Protein AF-A0AAU7R296-F1 (afdb_monomer_lite)

Radius of gyration: 15.57 Å; chains: 1; bounding box: 30×27×50 Å

Structure (mmCIF, N/CA/C/O backbone):
data_AF-A0AAU7R296-F1
#
_entry.id   AF-A0AAU7R296-F1
#
loop_
_atom_site.group_PDB
_atom_site.id
_atom_site.type_symbol
_atom_site.label_atom_id
_atom_site.label_alt_id
_atom_site.label_comp_id
_atom_site.label_asym_id
_atom_site.label_entity_id
_atom_site.label_seq_id
_atom_site.pdbx_PDB_ins_code
_atom_site.Cartn_x
_atom_site.Cartn_y
_atom_site.Cartn_z
_atom_site.occupancy
_atom_site.B_iso_or_equiv
_atom_site.auth_seq_id
_atom_site.auth_comp_id
_atom_site.auth_asym_id
_atom_site.auth_atom_id
_atom_site.pdbx_PDB_model_num
ATOM 1 N N . MET A 1 1 ? -10.269 -16.713 -31.165 1.00 42.12 1 MET A N 1
ATOM 2 C CA . MET A 1 1 ? -10.405 -15.617 -30.190 1.00 42.12 1 MET A CA 1
ATOM 3 C C . MET A 1 1 ? -9.790 -16.116 -28.907 1.00 42.12 1 MET A C 1
ATOM 5 O O . MET A 1 1 ? -10.439 -16.861 -28.188 1.00 42.12 1 MET A O 1
ATOM 9 N N . THR A 1 2 ? -8.526 -15.797 -28.692 1.00 47.09 2 THR A N 1
ATOM 10 C CA . THR A 1 2 ? -7.851 -16.084 -27.433 1.00 47.09 2 THR A CA 1
ATOM 11 C C . THR A 1 2 ? -7.136 -14.795 -27.115 1.00 47.09 2 THR A C 1
ATOM 13 O O . THR A 1 2 ? -6.295 -14.3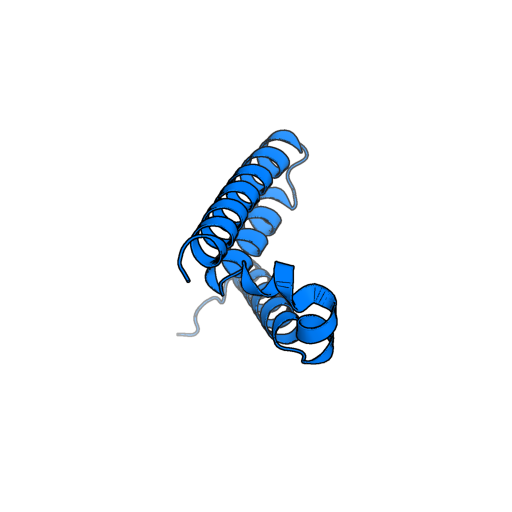71 -27.903 1.00 47.09 2 THR A O 1
ATOM 16 N N . ASP A 1 3 ? -7.612 -14.127 -26.071 1.00 42.09 3 ASP A N 1
ATOM 17 C CA . ASP A 1 3 ? -7.034 -12.893 -25.569 1.00 42.09 3 ASP A CA 1
ATOM 18 C C . ASP A 1 3 ? -5.528 -13.079 -25.389 1.00 42.09 3 ASP A C 1
ATOM 20 O O . ASP A 1 3 ? -5.080 -14.002 -24.704 1.00 42.09 3 ASP A O 1
ATOM 24 N N . ASP A 1 4 ? -4.772 -12.193 -26.033 1.00 43.62 4 ASP A N 1
ATOM 25 C CA . ASP A 1 4 ? -3.397 -11.866 -25.693 1.00 43.62 4 ASP A CA 1
ATOM 26 C C . ASP A 1 4 ? -3.367 -11.479 -24.208 1.00 43.62 4 ASP A C 1
ATOM 28 O O . ASP A 1 4 ? -3.628 -10.336 -23.828 1.00 43.62 4 ASP A O 1
ATOM 32 N N . ALA A 1 5 ? -3.112 -12.457 -23.339 1.00 50.41 5 ALA A N 1
ATOM 33 C CA . ALA A 1 5 ? -2.847 -12.204 -21.936 1.00 50.41 5 ALA A CA 1
ATOM 34 C C . ALA A 1 5 ? -1.528 -11.432 -21.862 1.00 50.41 5 ALA A C 1
ATOM 36 O O . ALA A 1 5 ? -0.462 -12.016 -22.037 1.00 50.41 5 ALA A O 1
ATOM 37 N N . ASP A 1 6 ? -1.614 -10.118 -21.653 1.00 56.12 6 ASP A N 1
ATOM 38 C CA . ASP A 1 6 ? -0.466 -9.247 -21.420 1.00 56.12 6 ASP A CA 1
ATOM 39 C C . ASP A 1 6 ? 0.474 -9.896 -20.376 1.00 56.12 6 ASP A C 1
ATOM 41 O O . ASP A 1 6 ? 0.116 -9.971 -19.190 1.00 56.12 6 ASP A O 1
ATOM 45 N N . PRO A 1 7 ? 1.665 -10.387 -20.779 1.00 59.03 7 PRO A N 1
ATOM 46 C CA . PRO A 1 7 ? 2.571 -11.113 -19.888 1.00 59.03 7 PRO A CA 1
ATOM 47 C C . PRO A 1 7 ? 3.005 -10.257 -18.694 1.00 59.03 7 PRO A C 1
ATOM 49 O O . PRO A 1 7 ? 3.259 -10.771 -17.603 1.00 59.03 7 PRO A O 1
ATOM 52 N N . ALA A 1 8 ? 3.049 -8.934 -18.887 1.00 61.81 8 ALA A N 1
ATOM 53 C CA . ALA A 1 8 ? 3.371 -7.973 -17.844 1.00 61.81 8 ALA A CA 1
ATOM 54 C C . ALA A 1 8 ? 2.244 -7.879 -16.799 1.00 61.81 8 ALA A C 1
ATOM 56 O O . ALA A 1 8 ? 2.504 -7.854 -15.594 1.00 61.81 8 ALA A O 1
ATOM 57 N N . GLY A 1 9 ? 0.983 -7.907 -17.237 1.00 65.00 9 GLY A N 1
ATOM 58 C CA . GLY A 1 9 ? -0.176 -7.961 -16.346 1.00 65.00 9 GLY A CA 1
ATOM 59 C C . GLY A 1 9 ? -0.225 -9.245 -15.512 1.00 65.00 9 GLY A C 1
ATOM 60 O O . GLY A 1 9 ? -0.600 -9.212 -14.338 1.00 65.00 9 GLY A O 1
ATOM 61 N N . GLN A 1 10 ? 0.213 -10.371 -16.080 1.00 77.38 10 GLN A N 1
ATOM 62 C CA . GLN A 1 10 ? 0.199 -11.668 -15.402 1.00 77.38 10 GLN A CA 1
ATOM 63 C C . GLN A 1 10 ? 1.202 -11.739 -14.238 1.00 77.38 10 GLN A C 1
ATOM 65 O O . GLN A 1 10 ? 0.860 -12.248 -13.170 1.00 77.38 10 GLN A O 1
ATOM 70 N N . GLY A 1 11 ? 2.397 -11.156 -14.396 1.00 79.75 11 GLY A N 1
ATOM 71 C CA . GLY A 1 11 ? 3.395 -11.062 -13.321 1.00 79.75 11 GLY A CA 1
ATOM 72 C C . GLY A 1 11 ? 2.920 -10.214 -12.136 1.00 79.75 11 GLY A C 1
ATOM 73 O O . GLY A 1 11 ? 3.023 -10.63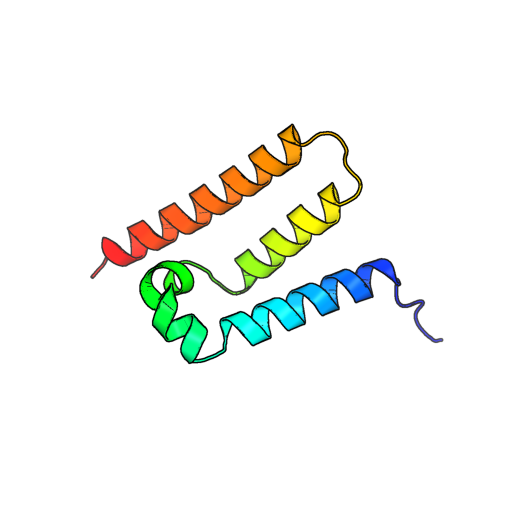7 -10.984 1.00 79.75 11 GLY A O 1
ATOM 74 N N . ARG A 1 12 ? 2.316 -9.053 -12.416 1.00 83.50 12 ARG A N 1
ATOM 75 C CA . ARG A 1 12 ? 1.730 -8.164 -11.399 1.00 83.50 12 ARG A CA 1
ATOM 76 C C . ARG A 1 12 ? 0.605 -8.842 -10.613 1.00 83.50 12 ARG A C 1
ATOM 78 O O . ARG A 1 12 ? 0.575 -8.766 -9.386 1.00 83.50 12 ARG A O 1
ATOM 85 N N . ASN A 1 13 ? -0.295 -9.533 -11.310 1.00 85.75 13 ASN A N 1
ATOM 86 C CA . ASN A 1 13 ? -1.403 -10.252 -10.680 1.00 85.75 13 ASN A CA 1
ATOM 87 C C . ASN A 1 13 ? -0.912 -11.437 -9.835 1.00 85.75 13 ASN A C 1
ATOM 89 O O . ASN A 1 13 ? -1.441 -11.666 -8.749 1.00 85.75 13 ASN A O 1
ATOM 93 N N . GLY A 1 14 ? 0.124 -12.149 -10.291 1.00 86.19 14 GLY A N 1
ATOM 94 C CA . GLY A 1 14 ? 0.766 -13.212 -9.515 1.00 86.19 14 GLY A CA 1
ATOM 95 C C . GLY A 1 14 ? 1.422 -12.692 -8.233 1.00 86.19 14 GLY A C 1
ATOM 96 O O . GLY A 1 14 ? 1.235 -13.276 -7.169 1.00 86.19 14 GLY A O 1
ATOM 97 N N . ALA A 1 15 ? 2.125 -11.557 -8.307 1.00 85.81 15 ALA A N 1
ATOM 98 C CA . ALA A 1 15 ? 2.735 -10.924 -7.137 1.00 85.81 15 ALA A CA 1
ATOM 99 C C . ALA A 1 15 ? 1.687 -10.453 -6.112 1.00 85.81 15 ALA A C 1
ATOM 101 O O . ALA A 1 15 ? 1.873 -10.641 -4.911 1.00 85.81 15 ALA A O 1
ATOM 102 N N . LEU A 1 16 ? 0.564 -9.892 -6.576 1.00 87.94 16 LEU A N 1
ATOM 103 C CA . LEU A 1 16 ? -0.549 -9.523 -5.701 1.00 87.94 16 LEU A CA 1
ATOM 104 C C . LEU A 1 16 ? -1.179 -10.749 -5.030 1.00 87.94 16 LEU A C 1
ATOM 106 O O . LEU A 1 16 ? -1.423 -10.717 -3.827 1.00 87.94 16 LEU A O 1
ATOM 110 N N . ALA A 1 17 ? -1.418 -11.825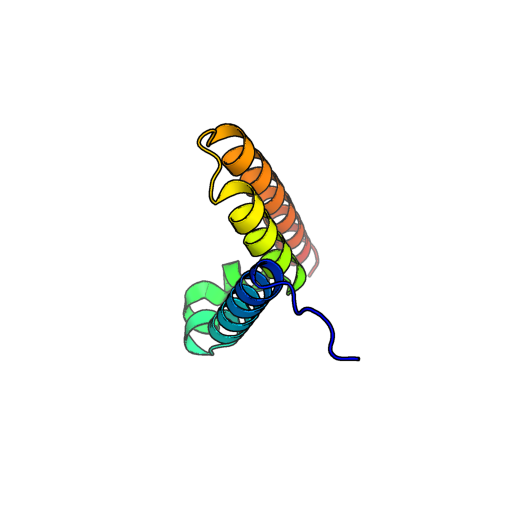 -5.783 1.00 86.62 17 ALA A N 1
ATOM 111 C CA . ALA A 1 17 ? -1.981 -13.057 -5.237 1.00 86.62 17 ALA A CA 1
ATOM 112 C C . ALA A 1 17 ? -1.084 -13.652 -4.140 1.00 86.62 17 ALA A C 1
ATOM 114 O O . ALA A 1 17 ? -1.576 -13.939 -3.052 1.00 86.62 17 ALA A O 1
ATOM 115 N N . ALA A 1 18 ? 0.227 -13.738 -4.387 1.00 87.25 18 ALA A N 1
ATOM 116 C CA . ALA A 1 18 ? 1.193 -14.218 -3.399 1.00 87.25 18 ALA A CA 1
ATOM 117 C C . ALA A 1 18 ? 1.238 -13.327 -2.145 1.00 87.25 18 ALA A C 1
ATOM 119 O O . ALA A 1 18 ? 1.296 -13.829 -1.026 1.00 87.25 18 ALA A O 1
ATOM 120 N N . MET A 1 19 ? 1.173 -12.001 -2.310 1.00 85.50 19 MET A N 1
ATOM 121 C CA . MET A 1 19 ? 1.155 -11.073 -1.176 1.00 85.50 19 MET A CA 1
ATOM 122 C C . MET A 1 19 ? -0.100 -11.254 -0.313 1.00 85.50 19 MET A C 1
ATOM 124 O O . MET A 1 19 ? -0.007 -11.285 0.911 1.00 85.50 19 MET A O 1
ATOM 128 N N . LEU A 1 20 ? -1.270 -11.394 -0.943 1.00 85.69 20 LEU A N 1
ATOM 129 C CA . LEU A 1 20 ? -2.530 -11.617 -0.232 1.00 85.69 20 LEU A CA 1
ATOM 130 C C . LEU A 1 20 ? -2.549 -12.970 0.489 1.00 85.69 20 LEU A C 1
ATOM 132 O O . LEU A 1 20 ? -3.054 -13.039 1.606 1.00 85.69 20 LEU A O 1
ATOM 136 N N . GLU A 1 21 ? -1.977 -14.012 -0.117 1.00 85.50 21 GLU A N 1
ATOM 137 C CA . GLU A 1 21 ? -1.821 -15.330 0.505 1.00 85.50 21 GLU A CA 1
ATOM 138 C C . GLU A 1 21 ? -0.983 -15.229 1.786 1.00 85.50 21 GLU A C 1
ATOM 140 O O . GLU A 1 21 ? -1.489 -15.541 2.863 1.00 85.50 21 GLU A O 1
ATOM 145 N N . VAL A 1 22 ? 0.226 -14.664 1.705 1.00 83.69 22 VAL A N 1
ATOM 146 C CA . VAL A 1 22 ? 1.120 -14.494 2.866 1.00 83.69 22 VAL A CA 1
ATOM 147 C C . VAL A 1 22 ? 0.481 -13.630 3.954 1.00 83.69 22 VAL A C 1
ATOM 149 O O . VAL A 1 22 ? 0.554 -13.950 5.138 1.00 83.69 22 VAL A O 1
ATOM 152 N N . CYS A 1 23 ? -0.183 -12.532 3.587 1.00 78.69 23 CYS A N 1
ATOM 153 C CA . CYS A 1 23 ? -0.852 -11.666 4.561 1.00 78.69 23 CYS A CA 1
ATOM 154 C C . CYS A 1 23 ? -2.093 -12.305 5.204 1.00 78.69 23 CYS A C 1
ATOM 156 O O . CYS A 1 23 ? -2.571 -11.795 6.217 1.00 78.69 23 CYS A O 1
ATOM 158 N N . SER A 1 24 ? -2.603 -13.402 4.642 1.00 80.38 24 SER A N 1
ATOM 159 C CA . SER A 1 24 ? -3.698 -14.184 5.219 1.00 80.38 24 SER A CA 1
ATOM 160 C C . SER A 1 24 ? -3.228 -15.316 6.141 1.00 80.38 24 SER A C 1
ATOM 162 O O . SER A 1 24 ? -4.056 -15.921 6.825 1.00 80.38 24 SER A O 1
ATOM 164 N N . GLU A 1 25 ? -1.920 -15.592 6.201 1.00 83.31 25 GLU A N 1
ATOM 165 C CA . GLU A 1 25 ? -1.355 -16.622 7.074 1.00 83.31 25 GLU A CA 1
ATOM 166 C C . GLU A 1 25 ? -1.495 -16.242 8.555 1.00 83.31 25 GLU A C 1
ATOM 168 O O . GLU A 1 25 ? -1.182 -15.123 8.976 1.00 83.31 25 GLU A O 1
ATOM 173 N N . SER A 1 26 ? -1.938 -17.203 9.371 1.00 73.69 26 SER A N 1
ATOM 174 C CA . SER A 1 26 ? -2.197 -17.013 10.804 1.00 73.69 26 SER A CA 1
ATOM 175 C C . SER A 1 26 ? -0.985 -16.477 11.561 1.00 73.69 26 SER A C 1
ATOM 177 O O . SER A 1 26 ? -1.128 -15.591 12.401 1.00 73.69 26 SER A O 1
ATOM 179 N N . ASP A 1 27 ? 0.202 -16.969 11.220 1.00 79.94 27 ASP A N 1
ATOM 180 C CA . ASP A 1 27 ? 1.446 -16.663 11.922 1.00 79.94 27 ASP A CA 1
ATOM 181 C C . ASP A 1 27 ? 1.917 -15.235 11.600 1.00 79.94 27 ASP A C 1
ATOM 183 O O . ASP A 1 27 ? 2.411 -14.514 12.469 1.00 79.94 27 ASP A O 1
ATOM 187 N N . VAL A 1 28 ? 1.680 -14.777 10.366 1.00 72.62 28 VAL A N 1
ATOM 188 C CA . VAL A 1 28 ? 1.948 -13.399 9.928 1.00 72.62 28 VAL A CA 1
ATOM 189 C C . VAL A 1 28 ? 0.988 -12.431 10.616 1.00 72.62 28 VAL A C 1
ATOM 191 O O . VAL A 1 28 ? 1.414 -11.402 11.147 1.00 72.62 28 VAL A O 1
ATOM 194 N N . ILE A 1 29 ? -0.300 -12.776 10.666 1.00 73.19 29 ILE A N 1
ATOM 195 C CA . ILE A 1 29 ? -1.317 -11.987 11.369 1.00 73.19 29 ILE A CA 1
ATOM 196 C C . ILE A 1 29 ? -1.015 -11.926 12.869 1.00 73.19 29 ILE A C 1
ATOM 198 O O . ILE A 1 29 ? -1.214 -10.885 13.491 1.0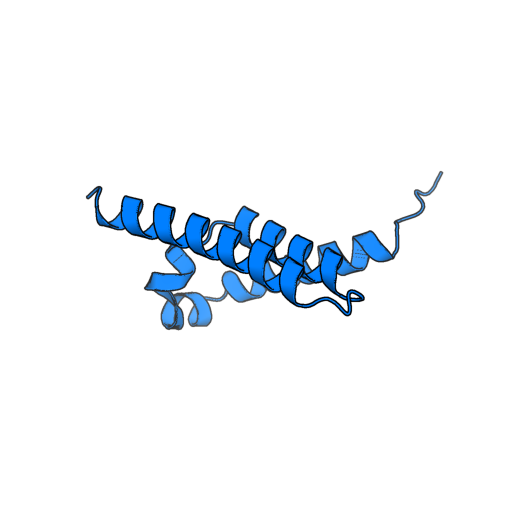0 73.19 29 ILE A O 1
ATOM 202 N N . GLU A 1 30 ? -0.532 -13.007 13.476 1.00 74.38 30 GLU A N 1
ATOM 203 C CA . GLU A 1 30 ? -0.194 -13.030 14.897 1.00 74.38 30 GLU A CA 1
ATOM 204 C C . GLU A 1 30 ? 1.041 -12.175 15.205 1.00 74.38 30 GLU A C 1
ATOM 206 O O . GLU A 1 30 ? 1.008 -11.373 16.141 1.00 74.38 30 GLU A O 1
ATOM 211 N N . HIS A 1 31 ? 2.089 -12.277 14.384 1.00 73.06 31 HIS A N 1
ATOM 212 C CA . HIS A 1 31 ? 3.351 -11.573 14.605 1.00 73.06 31 HIS A CA 1
ATOM 213 C C . HIS A 1 31 ? 3.280 -10.074 14.272 1.00 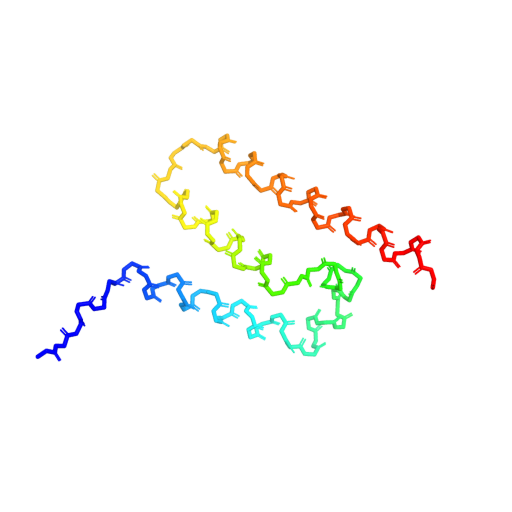73.06 31 HIS A C 1
ATOM 215 O O . HIS A 1 31 ? 3.908 -9.253 14.940 1.00 73.06 31 HIS A O 1
ATOM 221 N N . TYR A 1 32 ? 2.480 -9.695 13.270 1.00 72.31 32 TYR A N 1
ATOM 222 C CA . TYR A 1 32 ? 2.363 -8.315 12.785 1.00 72.31 32 TYR A CA 1
ATOM 223 C C . TYR A 1 32 ? 1.001 -7.677 13.076 1.00 72.31 32 TYR A C 1
ATOM 225 O O . TYR A 1 32 ? 0.686 -6.633 12.504 1.00 72.31 32 TYR A O 1
ATOM 233 N N . ARG A 1 33 ? 0.210 -8.265 13.985 1.00 62.56 33 ARG A N 1
ATOM 234 C CA . ARG A 1 33 ? -1.214 -7.978 14.239 1.00 62.56 33 ARG A CA 1
ATOM 235 C C . ARG A 1 33 ? -1.605 -6.502 14.165 1.00 62.56 33 ARG A C 1
ATOM 237 O O . ARG A 1 33 ? -2.513 -6.154 13.420 1.00 62.56 33 ARG A O 1
ATOM 244 N N . THR A 1 34 ? -0.904 -5.634 14.892 1.00 66.06 34 THR A N 1
ATOM 245 C CA . THR A 1 34 ? -1.206 -4.193 14.964 1.00 66.06 34 THR A CA 1
ATOM 246 C C . THR A 1 34 ? -0.955 -3.461 13.643 1.00 66.06 34 THR A C 1
ATOM 248 O O . THR A 1 34 ? -1.666 -2.520 13.300 1.00 66.06 34 THR A O 1
ATOM 251 N N . ILE A 1 35 ? 0.059 -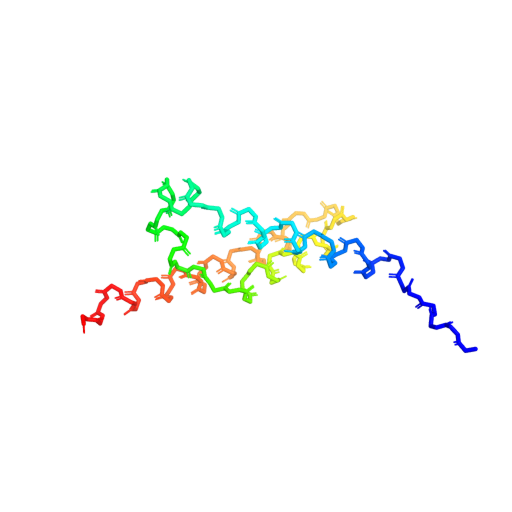3.885 12.888 1.00 66.25 35 ILE A N 1
ATOM 252 C CA . ILE A 1 35 ? 0.442 -3.264 11.616 1.00 66.25 35 ILE A CA 1
ATOM 253 C C . ILE A 1 35 ? -0.427 -3.826 10.491 1.00 66.25 35 ILE A C 1
ATOM 255 O O . ILE A 1 35 ? -0.988 -3.058 9.715 1.00 66.25 35 ILE A O 1
ATOM 259 N N . ALA A 1 36 ? -0.599 -5.150 10.447 1.00 67.12 36 ALA A N 1
ATOM 260 C CA . ALA A 1 36 ? -1.434 -5.836 9.467 1.00 67.12 36 ALA A CA 1
ATOM 261 C C . ALA A 1 36 ? -2.892 -5.357 9.531 1.00 67.12 36 ALA A C 1
ATOM 263 O O . ALA A 1 36 ? -3.502 -5.129 8.494 1.00 67.12 36 ALA A O 1
ATOM 264 N N . SER A 1 37 ? -3.423 -5.076 10.729 1.00 67.19 37 SER A N 1
ATOM 265 C CA . SER A 1 37 ? -4.777 -4.529 10.885 1.00 67.19 37 SER A CA 1
ATOM 266 C C . SER A 1 37 ? -4.975 -3.117 10.323 1.00 67.19 37 SER A C 1
ATOM 268 O O . SER A 1 37 ? -6.108 -2.649 10.272 1.00 67.19 37 SER A O 1
ATOM 270 N N . GLY A 1 38 ? -3.907 -2.401 9.957 1.00 71.00 38 GLY A N 1
ATOM 271 C CA . GLY A 1 38 ? -3.995 -1.085 9.312 1.00 71.00 38 GLY A CA 1
ATOM 272 C C . GLY A 1 38 ? -4.121 -1.151 7.786 1.00 71.00 38 GLY A C 1
ATOM 273 O O . GLY A 1 38 ? -4.541 -0.168 7.165 1.00 71.00 38 GLY A O 1
ATOM 274 N N . PHE A 1 39 ? -3.760 -2.292 7.197 1.00 78.25 39 PHE A N 1
ATOM 275 C CA . PHE A 1 39 ? -3.820 -2.534 5.762 1.00 78.25 39 PHE A CA 1
ATOM 276 C C . PHE A 1 39 ? -5.155 -3.183 5.382 1.00 78.25 39 PHE A C 1
ATOM 278 O O . PHE A 1 39 ? -5.631 -4.113 6.028 1.00 78.25 39 PHE A O 1
ATOM 285 N N . ASP A 1 40 ? -5.732 -2.688 4.298 1.00 83.75 40 ASP A N 1
ATOM 286 C CA . ASP A 1 40 ? -6.856 -3.255 3.575 1.00 83.75 40 ASP A CA 1
ATOM 287 C C . ASP A 1 40 ? -6.330 -3.918 2.278 1.00 83.75 40 ASP A C 1
ATOM 289 O O . ASP A 1 40 ? -5.248 -3.570 1.791 1.00 83.75 40 ASP A O 1
ATOM 293 N N . PRO A 1 41 ? -7.087 -4.843 1.655 1.00 82.25 41 PRO A N 1
ATOM 294 C CA . PRO A 1 41 ? -6.681 -5.518 0.415 1.00 82.25 41 PRO A CA 1
ATOM 295 C C . PRO A 1 41 ? -6.195 -4.581 -0.709 1.00 82.25 41 PRO A C 1
ATOM 297 O O . PRO A 1 41 ? -5.241 -4.896 -1.425 1.00 82.25 41 PRO A O 1
ATOM 300 N N . ASP A 1 42 ? -6.810 -3.403 -0.833 1.00 86.38 42 ASP A N 1
ATOM 301 C CA . ASP A 1 42 ? -6.477 -2.406 -1.858 1.00 86.38 42 ASP A CA 1
ATOM 302 C C . ASP A 1 42 ? -5.113 -1.728 -1.641 1.00 86.38 42 ASP A C 1
ATOM 304 O O . ASP A 1 42 ? -4.495 -1.247 -2.598 1.00 86.38 42 ASP A O 1
ATOM 308 N N . ASP A 1 43 ? -4.583 -1.725 -0.417 1.00 88.25 43 ASP A N 1
ATOM 309 C CA . ASP A 1 43 ? -3.248 -1.183 -0.154 1.00 88.25 43 ASP A CA 1
ATOM 310 C C . ASP A 1 43 ? -2.163 -2.104 -0.694 1.00 88.25 43 ASP A C 1
ATOM 312 O O . ASP A 1 43 ? -1.164 -1.628 -1.230 1.00 88.25 43 ASP A O 1
ATOM 316 N N . TYR A 1 44 ? -2.366 -3.422 -0.603 1.00 86.75 44 TYR A N 1
ATOM 317 C CA . TYR A 1 44 ? -1.448 -4.399 -1.188 1.00 86.75 44 TYR A CA 1
ATOM 318 C C . TYR A 1 44 ? -1.435 -4.281 -2.707 1.00 86.75 44 TYR A C 1
ATOM 320 O O . TYR A 1 44 ? -0.369 -4.308 -3.320 1.00 86.75 44 TYR A O 1
ATOM 328 N N . ARG A 1 45 ? -2.602 -4.052 -3.319 1.00 89.19 45 ARG A N 1
ATOM 329 C CA . ARG A 1 45 ? -2.685 -3.725 -4.744 1.00 89.19 45 ARG A CA 1
ATOM 330 C C . ARG A 1 45 ? -1.899 -2.456 -5.062 1.00 89.19 45 ARG A C 1
ATOM 332 O O . ARG A 1 45 ? -1.047 -2.478 -5.941 1.00 89.19 45 ARG A O 1
ATOM 339 N N . THR A 1 46 ? -2.121 -1.381 -4.313 1.00 89.00 46 THR A N 1
ATOM 340 C CA . THR A 1 46 ? -1.410 -0.108 -4.510 1.00 89.00 46 THR A CA 1
ATOM 341 C C . THR A 1 46 ? 0.105 -0.271 -4.350 1.00 89.00 46 THR A C 1
ATOM 343 O O . THR A 1 46 ? 0.872 0.267 -5.145 1.00 89.00 46 THR A O 1
ATOM 346 N N . LEU A 1 47 ? 0.555 -1.063 -3.376 1.00 88.50 47 LEU A N 1
ATOM 347 C CA . LEU A 1 47 ? 1.967 -1.368 -3.156 1.00 88.50 47 LEU A CA 1
ATOM 348 C C . LEU A 1 47 ? 2.589 -2.092 -4.356 1.00 88.50 47 LEU A C 1
ATOM 350 O O . LEU A 1 47 ? 3.651 -1.689 -4.834 1.00 88.50 47 LEU A O 1
ATOM 354 N N . ILE A 1 48 ? 1.918 -3.128 -4.863 1.00 89.31 48 ILE A N 1
ATOM 355 C CA . ILE A 1 48 ? 2.353 -3.870 -6.051 1.00 89.31 48 ILE A CA 1
ATOM 356 C C . ILE A 1 48 ? 2.373 -2.957 -7.281 1.00 89.31 48 ILE A C 1
ATOM 358 O O . ILE A 1 48 ? 3.306 -3.020 -8.076 1.00 89.31 48 ILE A O 1
ATOM 362 N N . ASP A 1 49 ? 1.410 -2.049 -7.410 1.00 87.69 49 ASP A N 1
ATOM 363 C CA . ASP A 1 49 ? 1.335 -1.097 -8.519 1.00 87.69 49 ASP A CA 1
ATOM 364 C C . ASP A 1 49 ? 2.481 -0.083 -8.491 1.00 87.69 49 ASP A C 1
ATOM 366 O O . ASP A 1 49 ? 3.052 0.251 -9.530 1.00 87.69 49 ASP A O 1
ATOM 370 N N . VAL A 1 50 ? 2.840 0.411 -7.305 1.00 87.69 50 VAL A N 1
ATOM 371 C CA . VAL A 1 50 ? 3.998 1.291 -7.108 1.00 87.69 50 VAL A CA 1
ATOM 372 C C . VAL A 1 50 ? 5.286 0.535 -7.432 1.00 87.69 50 VAL A C 1
ATOM 374 O O . VAL A 1 50 ? 6.089 1.020 -8.227 1.00 87.69 50 VAL A O 1
ATOM 377 N N . ALA A 1 51 ? 5.465 -0.671 -6.888 1.00 86.75 51 ALA A N 1
ATOM 378 C CA . ALA A 1 51 ? 6.642 -1.491 -7.160 1.00 86.75 51 ALA A CA 1
ATOM 379 C C . ALA A 1 51 ? 6.784 -1.806 -8.658 1.00 86.75 51 ALA A C 1
ATOM 381 O O . ALA A 1 51 ? 7.867 -1.668 -9.217 1.00 86.75 51 ALA A O 1
ATOM 382 N N . TRP A 1 52 ? 5.681 -2.150 -9.326 1.00 87.00 52 TRP A N 1
ATOM 383 C CA . TRP A 1 52 ? 5.668 -2.477 -10.749 1.00 87.00 52 TRP A CA 1
ATOM 384 C C . TRP A 1 52 ? 6.004 -1.277 -11.635 1.00 87.00 52 TRP A C 1
ATOM 386 O O . TRP A 1 52 ? 6.775 -1.416 -12.586 1.00 87.00 52 TRP A O 1
ATOM 396 N N . ARG A 1 53 ? 5.450 -0.094 -11.326 1.00 86.31 53 ARG A N 1
ATOM 397 C CA . ARG A 1 53 ? 5.722 1.149 -12.071 1.00 86.31 53 ARG A CA 1
ATOM 398 C C . ARG A 1 53 ? 7.185 1.570 -11.982 1.00 86.31 53 ARG A C 1
ATOM 400 O O . ARG A 1 53 ? 7.711 2.087 -12.960 1.00 86.31 53 ARG A O 1
ATOM 407 N N . HIS A 1 54 ? 7.831 1.322 -10.844 1.00 85.50 54 HIS A N 1
ATOM 408 C CA . HIS A 1 54 ? 9.209 1.750 -10.599 1.00 85.50 54 HIS A CA 1
ATOM 409 C C . HIS A 1 54 ? 10.251 0.628 -10.725 1.00 85.50 54 HIS A C 1
ATOM 411 O O . HIS A 1 54 ? 11.420 0.858 -10.435 1.00 85.50 54 HIS A O 1
ATOM 417 N N . GLN A 1 55 ? 9.875 -0.577 -11.172 1.00 80.62 55 GLN A N 1
ATOM 418 C CA . GLN A 1 55 ? 10.791 -1.730 -11.206 1.00 80.62 55 GLN A CA 1
ATOM 419 C C . GLN A 1 55 ? 12.005 -1.530 -12.138 1.00 80.62 55 GLN A C 1
ATOM 421 O O . GLN A 1 55 ? 13.050 -2.137 -11.924 1.00 80.62 55 GLN A O 1
ATOM 426 N N . PHE A 1 56 ? 11.860 -0.676 -13.157 1.00 81.06 56 PHE A N 1
ATOM 427 C CA . PHE A 1 56 ? 12.908 -0.317 -14.123 1.00 81.06 56 PHE A CA 1
ATOM 428 C C . PHE A 1 56 ? 13.307 1.160 -14.028 1.00 81.06 56 PHE A C 1
ATOM 430 O O . PHE A 1 56 ? 13.962 1.681 -14.927 1.00 81.06 56 PHE A O 1
ATOM 437 N N . ASP A 1 57 ? 12.853 1.850 -12.982 1.00 81.25 57 ASP A N 1
ATOM 438 C CA . ASP A 1 57 ? 13.071 3.278 -12.812 1.00 81.25 57 ASP A CA 1
ATOM 439 C C . ASP A 1 57 ? 14.343 3.493 -11.985 1.00 81.25 57 ASP A C 1
ATOM 441 O O . ASP A 1 57 ? 14.439 3.065 -10.830 1.00 81.25 57 ASP A O 1
ATOM 445 N N . ASP A 1 58 ? 15.337 4.149 -12.577 1.00 74.44 58 ASP A N 1
ATOM 446 C CA . ASP A 1 58 ? 16.585 4.475 -11.884 1.00 74.44 58 ASP A CA 1
ATOM 447 C C . ASP A 1 58 ? 16.384 5.619 -10.869 1.00 74.44 58 ASP A C 1
ATOM 449 O O . ASP A 1 58 ? 17.169 5.773 -9.923 1.00 74.44 58 ASP A O 1
ATOM 453 N N . ASP A 1 59 ? 15.307 6.405 -11.016 1.00 76.56 59 ASP A N 1
ATOM 454 C CA . ASP A 1 59 ? 14.981 7.503 -10.110 1.00 76.56 59 ASP A CA 1
ATOM 455 C C . ASP A 1 59 ? 14.175 7.038 -8.887 1.00 76.56 59 ASP A C 1
ATOM 457 O O . ASP A 1 59 ? 12.941 6.997 -8.837 1.00 76.56 59 ASP A O 1
ATOM 461 N N . ARG A 1 60 ? 14.913 6.765 -7.811 1.00 79.94 60 ARG A N 1
ATOM 462 C CA . ARG A 1 60 ? 14.357 6.356 -6.514 1.00 79.94 60 ARG A CA 1
ATOM 463 C C . ARG A 1 60 ? 13.519 7.438 -5.820 1.00 79.94 60 ARG A C 1
ATOM 465 O O . ARG A 1 60 ? 12.898 7.128 -4.799 1.00 79.94 60 ARG A O 1
ATOM 472 N N . LEU A 1 61 ? 13.524 8.695 -6.275 1.00 85.69 61 LEU A N 1
ATOM 473 C CA . LEU A 1 61 ? 12.770 9.772 -5.622 1.00 85.69 61 LEU A CA 1
ATOM 474 C C . LEU A 1 61 ? 11.261 9.602 -5.804 1.00 85.69 61 LEU A C 1
ATOM 476 O O . LEU A 1 61 ? 10.523 9.759 -4.829 1.00 85.69 61 LEU A O 1
ATOM 480 N N . HIS A 1 62 ? 10.808 9.232 -7.003 1.00 83.62 62 HIS A N 1
ATOM 481 C CA . HIS A 1 62 ? 9.385 9.014 -7.270 1.00 83.62 62 HIS A CA 1
ATOM 482 C C . HIS A 1 62 ? 8.845 7.812 -6.501 1.00 83.62 62 HIS A C 1
ATOM 484 O O . HIS A 1 62 ? 7.848 7.947 -5.796 1.00 83.62 62 HIS A O 1
ATOM 490 N N . PHE A 1 63 ? 9.579 6.695 -6.505 1.00 86.12 63 PHE A N 1
ATOM 491 C CA . PHE A 1 63 ? 9.237 5.527 -5.694 1.00 86.12 63 PHE A CA 1
ATOM 492 C C . PHE A 1 63 ? 9.097 5.880 -4.205 1.00 86.12 63 PHE A C 1
ATOM 494 O O . PHE A 1 63 ? 8.101 5.545 -3.568 1.00 86.12 63 PHE A O 1
ATOM 501 N N . LYS A 1 64 ? 10.066 6.613 -3.635 1.00 88.12 64 LYS A N 1
ATOM 502 C CA . LYS A 1 64 ? 10.013 7.027 -2.222 1.00 88.12 64 LYS A CA 1
ATOM 503 C C . LYS A 1 64 ? 8.822 7.928 -1.911 1.00 88.12 64 LYS A C 1
ATOM 505 O O . LYS A 1 64 ? 8.286 7.835 -0.809 1.00 88.12 64 LYS A O 1
ATOM 510 N N . ARG A 1 65 ? 8.448 8.819 -2.833 1.00 91.81 65 ARG A N 1
ATOM 511 C CA . ARG A 1 65 ? 7.286 9.698 -2.665 1.00 91.81 65 ARG A CA 1
ATOM 512 C C . ARG A 1 65 ? 6.001 8.878 -2.646 1.00 91.81 65 ARG A C 1
ATOM 514 O O . ARG A 1 65 ? 5.276 8.945 -1.663 1.00 91.81 65 ARG A O 1
ATOM 521 N N . ASP A 1 66 ? 5.790 8.046 -3.659 1.00 88.62 66 ASP A N 1
ATOM 522 C CA . ASP A 1 66 ? 4.573 7.246 -3.792 1.00 88.62 66 ASP A CA 1
ATOM 523 C C . ASP A 1 66 ? 4.410 6.252 -2.620 1.00 88.62 66 ASP A C 1
ATOM 525 O O . ASP A 1 66 ? 3.314 6.086 -2.084 1.00 88.62 66 ASP A O 1
ATOM 529 N N . ILE A 1 67 ? 5.507 5.652 -2.136 1.00 89.50 67 ILE A N 1
ATOM 530 C CA . ILE A 1 67 ? 5.485 4.808 -0.928 1.00 89.50 67 ILE A CA 1
ATOM 531 C C . ILE A 1 67 ? 5.170 5.618 0.334 1.00 89.50 67 ILE A C 1
ATOM 533 O O . ILE A 1 67 ? 4.431 5.146 1.199 1.00 89.50 67 ILE A O 1
ATOM 537 N N . ARG A 1 68 ? 5.714 6.833 0.467 1.00 92.19 68 ARG A N 1
ATOM 538 C CA . ARG A 1 68 ? 5.427 7.701 1.617 1.00 92.19 68 ARG A CA 1
ATOM 539 C C . ARG A 1 68 ? 3.955 8.106 1.650 1.00 92.19 68 ARG A C 1
ATOM 541 O O . ARG A 1 68 ? 3.380 8.137 2.736 1.00 92.19 68 ARG A O 1
ATOM 548 N N . ASP A 1 69 ? 3.355 8.371 0.497 1.00 91.12 69 ASP A N 1
ATOM 549 C CA . ASP A 1 69 ? 1.938 8.720 0.396 1.00 91.12 69 ASP A CA 1
ATOM 550 C C . ASP A 1 69 ? 1.052 7.534 0.816 1.00 91.12 69 ASP A C 1
ATOM 552 O O . ASP A 1 69 ? 0.153 7.697 1.646 1.00 91.12 69 ASP A O 1
ATOM 556 N N . LEU A 1 70 ? 1.373 6.317 0.353 1.00 89.62 70 LEU A N 1
ATOM 557 C CA . LEU A 1 70 ? 0.705 5.089 0.806 1.00 89.62 70 LEU A CA 1
ATOM 558 C C . LEU A 1 70 ? 0.854 4.889 2.322 1.00 89.62 70 LEU A C 1
ATOM 560 O O . LEU A 1 70 ? -0.126 4.632 3.022 1.00 89.62 70 LEU A O 1
ATOM 564 N N . GLN A 1 71 ? 2.065 5.061 2.855 1.00 88.62 71 GLN A N 1
ATOM 565 C CA . GLN A 1 71 ? 2.322 4.933 4.288 1.00 88.62 71 GLN A CA 1
ATOM 566 C C . GLN A 1 71 ? 1.489 5.928 5.109 1.00 88.62 71 GLN A C 1
ATOM 568 O O . GLN A 1 71 ? 0.949 5.556 6.152 1.00 88.62 71 GLN A O 1
ATOM 573 N N . GLN A 1 72 ? 1.371 7.182 4.663 1.00 89.81 72 GLN A N 1
ATOM 574 C CA . GLN A 1 72 ? 0.550 8.191 5.337 1.00 89.81 72 GLN A CA 1
ATOM 575 C C . GLN A 1 72 ? -0.934 7.820 5.313 1.00 89.81 72 GLN A C 1
ATOM 577 O O . GLN A 1 72 ? -1.610 7.979 6.330 1.00 89.81 72 GLN A O 1
ATOM 582 N N . HIS A 1 73 ? -1.427 7.295 4.188 1.00 88.88 73 HIS A N 1
ATOM 583 C CA . HIS A 1 73 ? -2.809 6.841 4.056 1.00 88.88 73 HIS A CA 1
ATOM 584 C C . HIS A 1 73 ? -3.132 5.709 5.041 1.00 88.88 73 HIS A C 1
ATOM 586 O O . HIS A 1 73 ? -4.058 5.832 5.849 1.00 88.88 73 HIS A O 1
ATOM 592 N N . VAL A 1 74 ? -2.309 4.656 5.043 1.00 86.69 74 VAL A N 1
ATOM 593 C CA . VAL A 1 74 ? -2.434 3.520 5.968 1.00 86.69 74 VAL A CA 1
ATOM 594 C C . VAL A 1 74 ? -2.344 3.988 7.422 1.00 86.69 74 VAL A C 1
ATOM 596 O O . VAL A 1 74 ? -3.186 3.624 8.242 1.00 86.69 74 VAL A O 1
ATOM 599 N N . SER A 1 75 ? -1.366 4.842 7.743 1.00 85.25 75 SER A N 1
ATOM 600 C CA . SER A 1 75 ? -1.167 5.341 9.110 1.00 85.25 75 SER A CA 1
ATOM 601 C C . SER A 1 75 ? -2.355 6.168 9.598 1.00 85.25 75 SER A C 1
ATOM 603 O O . SER A 1 75 ? -2.772 6.005 10.741 1.00 85.25 75 SER A O 1
ATOM 605 N N . ARG A 1 76 ? -2.939 7.025 8.746 1.00 85.62 76 ARG A N 1
ATOM 606 C CA . ARG A 1 76 ? -4.129 7.809 9.103 1.00 85.62 76 ARG A CA 1
ATOM 607 C C . ARG A 1 76 ? -5.310 6.896 9.426 1.00 85.62 76 ARG A C 1
ATOM 609 O O . ARG A 1 76 ? -5.910 7.065 10.481 1.00 85.62 76 ARG A O 1
ATOM 616 N N . ARG A 1 77 ? -5.610 5.905 8.580 1.00 84.69 77 ARG A N 1
ATOM 617 C CA . ARG A 1 77 ? -6.700 4.953 8.862 1.00 84.69 77 ARG A CA 1
ATOM 618 C C . ARG A 1 77 ? -6.447 4.138 10.129 1.00 84.69 77 ARG A C 1
ATOM 620 O O . ARG A 1 77 ? -7.375 3.911 10.898 1.00 84.69 77 ARG A O 1
ATOM 627 N N . ALA A 1 78 ? -5.210 3.694 10.355 1.00 80.12 78 ALA A N 1
ATOM 628 C CA . ALA A 1 78 ? -4.855 2.961 11.568 1.00 80.12 78 ALA A CA 1
ATOM 629 C C . ALA A 1 78 ? -5.093 3.815 12.825 1.00 80.12 78 ALA A C 1
ATOM 631 O O . ALA A 1 78 ? -5.675 3.327 13.789 1.00 80.12 78 ALA A O 1
ATOM 632 N N . LEU A 1 79 ? -4.714 5.098 12.794 1.00 80.94 79 LEU A N 1
ATOM 633 C CA . LEU A 1 79 ? -4.983 6.043 13.882 1.00 80.94 79 LEU A CA 1
ATOM 634 C C . LEU A 1 79 ? -6.487 6.277 14.083 1.00 80.94 79 LEU A C 1
ATOM 636 O O . LEU A 1 79 ? -6.966 6.177 15.208 1.00 80.94 79 LEU A O 1
ATOM 640 N N . GLU A 1 80 ? -7.253 6.491 13.011 1.00 83.44 80 GLU A N 1
ATOM 641 C CA . GLU A 1 80 ? -8.712 6.676 13.084 1.00 83.44 80 GLU A CA 1
ATOM 642 C C . GLU A 1 80 ? -9.433 5.476 13.724 1.00 83.44 80 GLU A C 1
ATOM 644 O O . GLU A 1 80 ? -10.402 5.663 14.460 1.00 83.44 80 GLU A O 1
ATOM 649 N N . ARG A 1 81 ? -8.955 4.247 13.473 1.00 73.62 81 ARG A N 1
ATOM 650 C CA . ARG A 1 81 ? -9.477 3.014 14.093 1.00 73.62 81 ARG A CA 1
ATOM 651 C C . ARG A 1 81 ? -9.160 2.926 15.588 1.00 73.62 81 ARG A C 1
ATOM 653 O O . ARG A 1 81 ? -9.942 2.349 16.330 1.00 73.62 81 ARG A O 1
ATOM 660 N N . VAL A 1 82 ? -8.032 3.480 16.032 1.00 74.12 82 VAL A N 1
ATOM 661 C CA . VAL A 1 82 ? -7.653 3.517 17.456 1.00 74.12 82 VAL A CA 1
ATOM 662 C C . VAL A 1 82 ? -8.413 4.616 18.207 1.00 74.12 82 VAL A C 1
ATOM 664 O O . VAL A 1 82 ? -8.755 4.442 19.373 1.00 74.12 82 VAL A O 1
ATOM 667 N N . GLU A 1 83 ? -8.692 5.743 17.550 1.00 76.12 83 GLU A N 1
ATOM 668 C CA . GLU A 1 83 ? -9.368 6.899 18.154 1.00 76.12 83 GLU A CA 1
ATOM 669 C C . GLU A 1 83 ? -10.900 6.764 18.216 1.00 76.12 83 GLU A C 1
ATOM 671 O O . GLU A 1 83 ? -11.545 7.479 18.987 1.00 76.12 83 GLU A O 1
ATOM 676 N N . ARG A 1 84 ? -11.500 5.857 17.432 1.00 61.09 84 ARG A N 1
ATOM 677 C CA . ARG A 1 84 ? -12.938 5.543 17.467 1.00 61.09 84 ARG A CA 1
ATOM 678 C C . ARG A 1 84 ? -13.175 4.173 18.130 1.00 61.09 84 ARG A C 1
ATOM 680 O O . ARG A 1 84 ? -13.052 3.172 17.427 1.00 61.09 84 ARG A O 1
ATOM 687 N N . PRO A 1 85 ? -13.482 4.124 19.443 1.00 52.06 85 PRO A N 1
ATOM 688 C CA . PRO A 1 85 ? -13.773 2.879 20.157 1.00 52.06 85 PRO A CA 1
ATOM 689 C C . PRO A 1 85 ? -15.081 2.216 19.710 1.00 52.06 85 PRO A C 1
ATOM 691 O O . PRO A 1 85 ? -16.020 2.948 19.311 1.00 52.06 85 PRO A O 1
#

Organism: NCBI:txid3156396

Secondary structure (DSSP, 8-state):
------HHHHHHHHHHHHHHHHHH-HHHHHHSHHHHTT--HHHHHHHHHHHHHTTT-S-HHHHHHHHHHHHHHHHHHHHHHHH--

Sequence (85 aa):
MTDDADPAGQGRNGALAAMLEVCSESDVIEHYRTIASGFDPDDYRTLIDVAWRHQFDDDRLHFKRDIRDLQQHVSRRALERVERP

Foldseek 3Di:
DDDPPPVLVVVLVVQLVVVVVVLPDPVNCVVCVLLSVLDDSVLSSQLSVLCSVCVVPPDCPSSVVSVVVSVVNSVVSSVVVVVPD

pLDDT: mean 78.39, std 12.15, range [42.09, 92.19]